Protein AF-R5BYM3-F1 (afdb_monomer)

Secondary structure (DSSP, 8-state):
-------TTSPPSS---HHHHHHHHHHHHHHHHHHHHHHHTTPPPS-SS---HHHHHHHHHHHHHHH-SSHHHHHHHHHHHH-PEEEEETTEEEEE-TT-SSPEEGGGT-GGGSHHHHHHHHHHH-HHHHHHHH--S--HHHHHHHHHHHTSHHHHHHHHHHHHHHT----

pLDDT: mean 84.74, std 15.84, range [39.16, 98.06]

Sequence (171 aa):
MGLHQIDLLQPAEVKITQAEYMAKQSGQDQLEKINQKIMEDGLTPTSTVFQTQKQYLRNAIDACAALSDSFEEFQSKLLEQYQISVTEHRGRYSYLHPDRQKRISECSLGTRYGKQHLEQAFLQKNPMAVLYVRSHLRLVLDLQSNIKAMQSSAYARRVKITNIRSGTWQT

Radius of gyration: 27.78 Å; Cα contacts (8 Å, |Δi|>4): 147; chains: 1; bounding box: 69×40×82 Å

Solvent-accessible surface area (backbone atoms only — not comparable to full-atom values): 9962 Å² total; per-residue (Å²): 137,82,85,79,82,77,68,83,87,55,80,49,52,69,43,82,48,73,70,56,54,49,52,38,52,57,43,32,58,51,49,50,57,51,37,52,50,36,44,74,74,73,42,82,62,93,71,94,74,63,73,46,73,68,56,50,50,52,54,52,47,54,57,32,54,74,74,26,69,45,69,67,53,29,40,51,47,30,34,71,77,65,49,25,49,66,45,80,57,95,88,35,34,33,37,27,49,72,97,42,95,63,65,48,50,18,84,67,51,5,49,58,63,21,44,70,44,46,53,51,54,19,37,65,78,36,60,68,56,46,53,51,68,76,36,90,58,86,51,72,69,47,48,58,52,45,52,54,46,58,71,31,71,67,46,48,51,50,53,51,55,49,45,68,73,66,73,70,84,83,131

Mean predicted aligned error: 12.28 Å

Nearest PDB structures (foldseek):
  1iso-assembly1_A-2  TM=2.764E-01  e=7.703E-01  Escherichia coli
  8ka1-assembly4_G  TM=5.960E-01  e=8.407E+00  Vibrio vulnificus
  2q5d-assembly2_B  TM=2.394E-01  e=8.407E+00  Homo sapiens

Foldseek 3Di:
DDDDDDDPVDWFQFDDDPVNVVCQVVQLVVLVVVQVVCVVVVHHRPDNGDDDLLRLVVVLQVVLLVVDLDPVSSQVSCCVPQVKHWDDDPQWIWIDHPPDPDTDTPSNGTPCSIPVNSNVSSCVVVVVVVVCVVPPPPDPVVVVVVVVVCPDPVVVVVVVVVCVVVPDDDD

Structure (mmCIF, N/CA/C/O backbone):
data_AF-R5BYM3-F1
#
_entry.id   AF-R5BYM3-F1
#
loop_
_atom_site.group_PDB
_atom_site.id
_atom_site.type_symbol
_atom_site.label_atom_id
_atom_site.label_alt_id
_atom_site.label_comp_id
_atom_site.label_asym_id
_atom_site.label_entity_id
_atom_site.label_seq_id
_atom_site.pdbx_PDB_ins_code
_atom_site.Cartn_x
_atom_site.Cartn_y
_atom_site.Cartn_z
_atom_site.occupancy
_atom_site.B_iso_or_equiv
_atom_site.auth_seq_id
_atom_site.auth_comp_id
_atom_site.auth_asym_id
_atom_site.auth_atom_id
_atom_site.pdbx_PDB_model_num
ATOM 1 N N . MET A 1 1 ? -27.636 1.287 -20.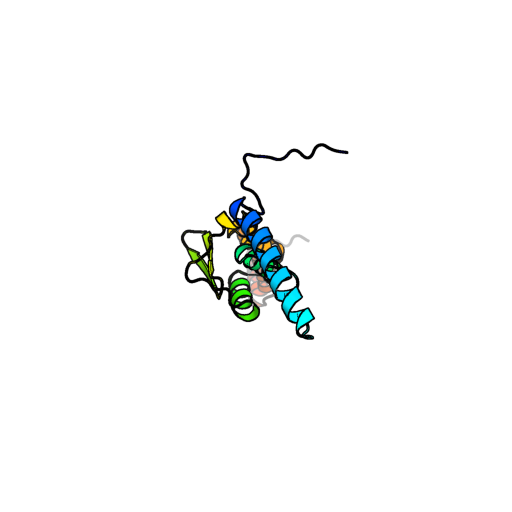065 1.00 65.00 1 MET A N 1
ATOM 2 C CA . MET A 1 1 ? -26.316 1.814 -19.658 1.00 65.00 1 MET A CA 1
ATOM 3 C C . MET A 1 1 ? -26.573 2.943 -18.667 1.00 65.00 1 MET A C 1
ATOM 5 O O . MET A 1 1 ? -27.122 3.956 -19.077 1.00 65.00 1 MET A O 1
ATOM 9 N N . GLY A 1 2 ? -26.337 2.732 -17.370 1.00 67.25 2 GLY A N 1
ATOM 10 C CA . GLY A 1 2 ? -26.606 3.740 -16.335 1.00 67.25 2 GLY A CA 1
ATOM 11 C C . GLY A 1 2 ? -25.446 4.728 -16.211 1.00 67.25 2 GLY A C 1
ATOM 12 O O . GLY A 1 2 ? -24.290 4.317 -16.257 1.00 67.25 2 GLY A O 1
ATOM 13 N N . LEU A 1 3 ? -25.744 6.020 -16.073 1.00 65.88 3 LEU A N 1
ATOM 14 C CA . LEU A 1 3 ? -24.740 7.034 -15.756 1.00 65.88 3 LEU A CA 1
ATOM 15 C C . LEU A 1 3 ? -24.233 6.787 -14.330 1.00 65.88 3 LEU A C 1
ATOM 17 O O . LEU A 1 3 ? -24.985 6.923 -13.368 1.00 65.88 3 LEU A O 1
ATOM 21 N N . HIS A 1 4 ? -22.964 6.411 -14.195 1.00 70.12 4 HIS A N 1
ATOM 22 C CA . HIS A 1 4 ? -22.309 6.348 -12.895 1.00 70.12 4 HIS A CA 1
ATOM 23 C C . HIS A 1 4 ? -22.021 7.778 -12.432 1.00 70.12 4 HIS A C 1
ATOM 25 O O . HIS A 1 4 ? -21.184 8.470 -13.011 1.00 70.12 4 HIS A O 1
ATOM 31 N N . GLN A 1 5 ? -22.741 8.237 -11.409 1.00 75.31 5 GLN A N 1
ATOM 32 C CA . GLN A 1 5 ? -22.453 9.506 -10.755 1.00 75.31 5 GLN A CA 1
ATOM 33 C C . GLN A 1 5 ? -21.131 9.370 -9.993 1.00 75.31 5 GLN A C 1
ATOM 35 O O . GLN A 1 5 ? -21.032 8.605 -9.036 1.00 75.31 5 GLN A O 1
ATOM 40 N N . ILE A 1 6 ? -20.108 10.091 -10.446 1.00 73.88 6 ILE A N 1
ATOM 41 C CA . ILE A 1 6 ? -18.811 10.173 -9.775 1.00 73.88 6 ILE A CA 1
ATOM 42 C C . ILE A 1 6 ? -18.877 11.367 -8.824 1.00 73.88 6 ILE A C 1
ATOM 44 O O . ILE A 1 6 ? -19.008 12.507 -9.268 1.00 73.88 6 ILE A O 1
ATOM 48 N N . ASP A 1 7 ? -18.810 11.109 -7.520 1.00 79.00 7 ASP A N 1
ATOM 49 C CA . ASP A 1 7 ? -18.706 12.167 -6.517 1.00 79.00 7 ASP A CA 1
ATOM 50 C C . ASP A 1 7 ? -17.273 12.717 -6.494 1.00 79.00 7 ASP A C 1
ATOM 52 O O . ASP A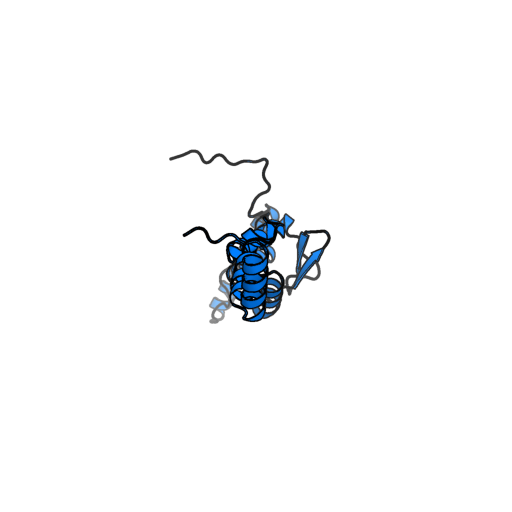 1 7 ? -16.352 12.102 -5.959 1.00 79.00 7 ASP A O 1
ATOM 56 N N . LEU A 1 8 ? -17.080 13.885 -7.108 1.00 81.44 8 LEU A N 1
ATOM 57 C CA . LEU A 1 8 ? -15.780 14.554 -7.202 1.00 81.44 8 LEU A CA 1
ATOM 58 C C . LEU A 1 8 ? -15.329 15.193 -5.879 1.00 81.44 8 LEU A C 1
ATOM 60 O O . LEU A 1 8 ? -14.185 15.639 -5.784 1.00 81.44 8 LEU A O 1
ATOM 64 N N . LEU A 1 9 ? -16.208 15.274 -4.874 1.00 85.44 9 LEU A N 1
ATOM 65 C CA . LEU A 1 9 ? -15.880 15.849 -3.569 1.00 85.44 9 LEU A CA 1
ATOM 66 C C . LEU A 1 9 ? -15.212 14.827 -2.647 1.00 85.44 9 LEU A C 1
ATOM 68 O O . LEU A 1 9 ? -14.523 15.216 -1.700 1.00 85.44 9 LEU A O 1
ATOM 72 N N . GLN A 1 10 ? -15.373 13.531 -2.927 1.00 83.75 10 GLN A N 1
ATOM 73 C CA . GLN A 1 10 ? -14.717 12.485 -2.159 1.00 83.75 10 GLN A CA 1
ATOM 74 C C . GLN A 1 10 ? -13.298 12.212 -2.672 1.00 83.75 10 GLN A C 1
ATOM 76 O O . GLN A 1 10 ? -13.056 12.128 -3.879 1.00 83.75 10 GLN A O 1
ATOM 81 N N . PRO A 1 11 ? -12.321 12.055 -1.765 1.00 87.56 11 PRO A N 1
ATOM 82 C CA . PRO A 1 11 ? -10.977 11.657 -2.151 1.00 87.56 11 PRO A CA 1
ATOM 83 C C . PRO A 1 11 ? -10.985 10.261 -2.791 1.00 87.56 11 PRO A C 1
ATOM 85 O O . PRO A 1 11 ? -11.627 9.339 -2.294 1.00 87.56 11 PRO A O 1
ATOM 88 N N . ALA A 1 12 ? -10.219 10.103 -3.872 1.00 90.19 12 ALA A N 1
ATOM 89 C CA . ALA A 1 12 ? -10.160 8.856 -4.629 1.00 90.19 12 ALA A CA 1
ATOM 90 C C . ALA A 1 12 ? -9.690 7.658 -3.779 1.00 90.19 12 ALA A C 1
ATOM 92 O O . ALA A 1 12 ? -8.663 7.732 -3.091 1.00 90.19 12 ALA A O 1
ATOM 93 N N . GLU A 1 13 ? -10.396 6.531 -3.910 1.00 92.12 13 GLU A N 1
ATOM 94 C CA . GLU A 1 13 ? -10.044 5.257 -3.267 1.00 92.12 13 GLU A CA 1
ATOM 95 C C . GLU A 1 13 ? -8.656 4.770 -3.665 1.00 92.12 13 GLU A C 1
ATOM 97 O O . GLU A 1 13 ? -7.851 4.396 -2.812 1.00 92.12 13 GLU A O 1
ATOM 102 N N . VAL A 1 14 ? -8.362 4.839 -4.962 1.00 94.12 14 VAL A N 1
ATOM 103 C CA . VAL A 1 14 ? -7.048 4.571 -5.536 1.00 94.12 14 VAL A CA 1
ATOM 104 C C . VAL A 1 14 ? -6.593 5.828 -6.258 1.00 94.12 14 VAL A C 1
ATOM 106 O O . VAL A 1 14 ? -7.205 6.269 -7.229 1.00 94.12 14 VAL A O 1
ATOM 109 N N . LYS A 1 15 ? -5.503 6.426 -5.782 1.00 93.75 15 LYS A N 1
ATOM 110 C CA . LYS A 1 15 ? -4.971 7.672 -6.327 1.00 93.75 15 LYS A CA 1
ATOM 111 C C . LYS A 1 15 ? -3.790 7.379 -7.237 1.00 93.75 15 LYS A C 1
ATOM 113 O O . LYS A 1 15 ? -2.717 7.040 -6.746 1.00 93.75 15 LYS A O 1
ATOM 118 N N . ILE A 1 16 ? -3.972 7.568 -8.540 1.00 93.31 16 ILE A N 1
ATOM 119 C CA . ILE A 1 16 ? -2.902 7.509 -9.544 1.00 93.31 16 ILE A CA 1
ATOM 120 C C . ILE A 1 16 ? -2.684 8.926 -10.071 1.00 93.31 16 ILE A C 1
ATOM 122 O O . ILE A 1 16 ? -3.614 9.563 -10.557 1.00 93.31 16 ILE A O 1
ATOM 126 N N . THR A 1 17 ? -1.466 9.450 -9.934 1.00 93.19 17 THR A N 1
ATOM 127 C CA . THR A 1 17 ? -1.125 10.785 -10.448 1.00 93.19 17 THR A CA 1
ATOM 128 C C . THR A 1 17 ? -0.577 10.698 -11.869 1.00 93.19 17 THR A C 1
ATOM 130 O O . THR A 1 17 ? -0.009 9.680 -12.258 1.00 93.19 17 THR A O 1
ATOM 133 N N . GLN A 1 18 ? -0.655 11.796 -12.626 1.00 94.38 18 GLN A N 1
ATOM 134 C CA . GLN A 1 18 ? -0.101 11.854 -13.983 1.00 94.38 18 GLN A CA 1
ATOM 135 C C . GLN A 1 18 ? 1.387 11.472 -14.030 1.00 94.38 18 GLN A C 1
ATOM 137 O O . GLN A 1 18 ? 1.810 10.715 -14.897 1.00 94.38 18 GLN A O 1
ATOM 142 N N . ALA A 1 19 ? 2.178 11.945 -13.062 1.00 94.00 19 ALA A N 1
ATOM 143 C CA . ALA A 1 19 ? 3.595 11.601 -12.958 1.00 94.00 19 ALA A CA 1
ATOM 144 C C . ALA A 1 19 ? 3.825 10.097 -12.733 1.00 94.00 19 ALA A C 1
ATOM 146 O O . ALA A 1 19 ? 4.759 9.527 -13.284 1.00 94.00 19 ALA A O 1
ATOM 147 N N . GLU A 1 20 ? 2.967 9.446 -11.944 1.00 93.88 20 GLU A N 1
ATOM 148 C CA . GLU A 1 20 ? 3.046 8.003 -11.712 1.00 93.88 20 GLU A CA 1
ATOM 149 C C . GLU A 1 20 ? 2.666 7.211 -12.964 1.00 93.88 20 GLU A C 1
ATOM 151 O O . GLU A 1 20 ? 3.343 6.244 -13.304 1.00 93.88 20 GLU A O 1
ATOM 156 N N . TYR A 1 21 ? 1.621 7.646 -13.673 1.00 95.69 21 TYR A N 1
ATOM 157 C CA . TYR A 1 21 ? 1.230 7.055 -14.948 1.00 95.69 21 TYR A CA 1
ATOM 158 C C . TYR A 1 21 ? 2.368 7.144 -15.973 1.00 95.69 21 TYR A C 1
ATOM 160 O O . TYR A 1 21 ? 2.729 6.142 -16.582 1.00 95.69 21 TYR A O 1
ATOM 168 N N . MET A 1 22 ? 2.986 8.319 -16.110 1.00 96.31 22 MET A N 1
ATOM 169 C CA . MET A 1 22 ? 4.097 8.518 -17.041 1.00 96.31 22 MET A CA 1
ATOM 170 C C . MET A 1 22 ? 5.333 7.709 -16.650 1.00 96.31 22 MET A C 1
ATOM 172 O O . MET A 1 22 ? 5.946 7.099 -17.517 1.00 96.31 22 MET A O 1
ATOM 176 N N . ALA A 1 23 ? 5.656 7.628 -15.355 1.00 95.56 23 ALA A N 1
ATOM 177 C CA . ALA A 1 23 ? 6.743 6.779 -14.866 1.00 95.56 23 ALA A CA 1
ATOM 178 C C . ALA A 1 23 ? 6.495 5.288 -15.138 1.00 95.56 23 ALA A C 1
ATOM 180 O O . ALA A 1 23 ? 7.438 4.545 -15.394 1.00 95.56 23 ALA A O 1
ATOM 181 N N . LYS A 1 24 ? 5.233 4.839 -15.095 1.00 95.75 24 LYS A N 1
ATOM 182 C CA . LYS A 1 24 ? 4.873 3.468 -15.469 1.00 95.75 24 LYS A CA 1
ATOM 183 C C . LYS A 1 24 ? 5.138 3.214 -16.954 1.00 95.75 24 LYS A C 1
ATOM 185 O O . LYS A 1 24 ? 5.735 2.196 -17.275 1.00 95.75 24 LYS A O 1
ATOM 190 N N . GLN A 1 25 ? 4.706 4.125 -17.827 1.00 96.00 25 GLN A N 1
ATOM 191 C CA . GLN A 1 25 ? 4.898 3.997 -19.276 1.00 96.00 25 GLN A CA 1
ATOM 192 C C . GLN A 1 25 ? 6.385 4.008 -19.643 1.00 96.00 25 GLN A C 1
ATOM 194 O O . GLN A 1 25 ? 6.877 3.060 -20.239 1.00 96.00 25 GLN A O 1
ATOM 199 N N . SER A 1 26 ? 7.135 5.017 -19.191 1.00 96.19 26 SER A N 1
ATOM 200 C CA . SER A 1 26 ? 8.564 5.109 -19.505 1.00 96.19 26 SER A CA 1
ATOM 201 C C . SER A 1 26 ? 9.379 3.954 -18.921 1.00 96.19 26 SER A C 1
ATOM 203 O O . SER A 1 26 ? 10.322 3.487 -19.558 1.00 96.19 26 SER A O 1
ATOM 205 N N . GLY A 1 27 ? 9.021 3.473 -17.727 1.00 96.19 27 GLY A N 1
ATOM 206 C CA . GLY A 1 27 ? 9.648 2.298 -17.127 1.00 96.19 27 GLY A CA 1
ATOM 207 C C . GLY A 1 27 ? 9.351 1.011 -17.898 1.00 96.19 27 GLY A C 1
ATOM 208 O O . GLY A 1 27 ? 10.248 0.186 -18.057 1.00 96.19 27 GLY A O 1
ATOM 209 N N . GLN A 1 28 ? 8.133 0.861 -18.428 1.00 96.75 28 GLN A N 1
ATOM 210 C CA . GLN A 1 28 ? 7.768 -0.267 -19.286 1.00 96.75 28 GLN A CA 1
ATOM 211 C C . GLN A 1 28 ? 8.575 -0.252 -20.590 1.00 96.75 28 GLN A C 1
ATOM 213 O O . GLN A 1 28 ? 9.208 -1.253 -20.913 1.00 96.75 28 GLN A O 1
ATOM 218 N N . ASP A 1 29 ? 8.659 0.895 -21.269 1.00 97.00 29 ASP A N 1
ATOM 219 C CA . ASP A 1 29 ? 9.449 1.038 -22.500 1.00 97.00 29 ASP A CA 1
ATOM 220 C C . ASP A 1 29 ? 10.932 0.694 -22.279 1.00 97.00 29 ASP A C 1
ATOM 222 O O . ASP A 1 29 ? 11.596 0.110 -23.138 1.00 97.00 29 ASP A O 1
ATOM 226 N N . GLN A 1 30 ? 11.490 1.084 -21.128 1.00 96.56 30 GLN A N 1
ATOM 227 C CA . GLN A 1 30 ? 12.869 0.753 -20.761 1.00 96.56 30 GLN A CA 1
ATOM 228 C C . GLN A 1 30 ? 13.040 -0.742 -20.487 1.00 96.56 30 GLN A C 1
ATOM 230 O O . GLN A 1 30 ? 14.014 -1.333 -20.956 1.00 96.56 30 GLN A O 1
ATOM 235 N N . LEU A 1 31 ? 12.100 -1.352 -19.763 1.00 96.19 31 LEU A N 1
ATOM 236 C CA . LEU A 1 31 ? 12.118 -2.781 -19.464 1.00 96.19 31 LEU A CA 1
ATOM 237 C C . LEU A 1 31 ? 12.028 -3.617 -20.744 1.00 96.19 31 LEU A C 1
ATOM 239 O O . LEU A 1 31 ? 12.790 -4.563 -20.906 1.00 96.19 31 LEU A O 1
ATOM 243 N N . GLU A 1 32 ? 11.160 -3.241 -21.680 1.00 96.81 32 GLU A N 1
ATOM 244 C CA . GLU A 1 32 ? 11.007 -3.931 -22.963 1.00 96.81 32 GLU A CA 1
ATOM 245 C C . GLU A 1 32 ? 12.276 -3.854 -23.812 1.00 96.81 32 GLU A C 1
ATOM 247 O O . GLU A 1 32 ? 12.720 -4.873 -24.337 1.00 96.81 32 GLU A O 1
ATOM 252 N N . LYS A 1 33 ? 12.933 -2.689 -23.868 1.00 97.06 33 LYS A N 1
ATOM 253 C CA . LYS A 1 33 ? 14.231 -2.541 -24.550 1.00 97.06 33 LYS A CA 1
ATOM 254 C C . LYS A 1 33 ? 15.319 -3.415 -23.934 1.00 97.06 33 LYS A C 1
ATOM 256 O O . LYS A 1 33 ? 16.158 -3.943 -24.657 1.00 97.06 33 LYS A O 1
ATOM 261 N N . ILE A 1 34 ? 15.341 -3.538 -22.607 1.00 96.00 34 ILE A N 1
ATOM 262 C CA . ILE A 1 34 ? 16.294 -4.407 -21.907 1.00 96.00 34 ILE A CA 1
ATOM 263 C C . ILE A 1 34 ? 15.967 -5.873 -22.199 1.00 96.00 34 ILE A C 1
ATOM 265 O O . ILE A 1 34 ? 16.855 -6.628 -22.580 1.00 96.00 34 ILE A O 1
ATOM 269 N N . ASN A 1 35 ? 14.697 -6.262 -22.097 1.00 96.06 35 ASN A N 1
ATOM 270 C CA . ASN A 1 35 ? 14.247 -7.625 -22.360 1.00 96.06 35 ASN A CA 1
ATOM 271 C C . ASN A 1 35 ? 14.515 -8.059 -23.799 1.00 96.06 35 ASN A C 1
ATOM 273 O O . ASN A 1 35 ? 14.901 -9.202 -24.019 1.00 96.06 35 ASN A O 1
ATOM 277 N N . GLN A 1 36 ? 14.355 -7.158 -24.770 1.00 95.75 36 GLN A N 1
ATOM 278 C CA . GLN A 1 36 ? 14.698 -7.435 -26.158 1.00 95.75 36 GLN A CA 1
ATOM 279 C C . GLN A 1 36 ? 16.181 -7.801 -26.299 1.00 95.75 36 GLN A C 1
ATOM 281 O O . GLN A 1 36 ? 16.489 -8.821 -26.905 1.00 95.75 36 GLN A O 1
ATOM 286 N N . LYS A 1 37 ? 17.084 -7.039 -25.671 1.00 96.00 37 LYS A N 1
ATOM 287 C CA . LYS A 1 37 ? 18.523 -7.350 -25.676 1.00 96.00 37 LYS A CA 1
ATOM 288 C C . LYS A 1 37 ? 18.834 -8.673 -24.976 1.00 96.00 37 LYS A C 1
ATOM 290 O O . LYS A 1 37 ? 19.594 -9.470 -25.501 1.00 96.00 37 LYS A O 1
ATOM 295 N N . ILE A 1 38 ? 18.195 -8.941 -23.834 1.00 94.88 38 ILE A N 1
ATOM 296 C CA . 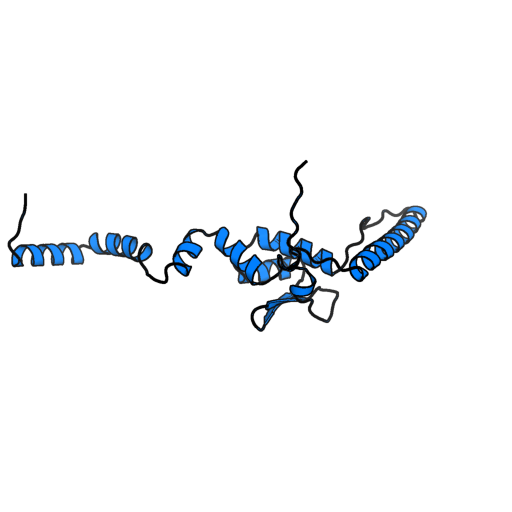ILE A 1 38 ? 18.344 -10.216 -23.112 1.00 94.88 38 ILE A CA 1
ATOM 297 C C . ILE A 1 38 ? 17.936 -11.397 -24.010 1.00 94.88 38 ILE A C 1
ATOM 299 O O . ILE A 1 38 ? 18.619 -12.417 -24.025 1.00 94.88 38 ILE A O 1
ATOM 303 N N . MET A 1 39 ? 16.857 -11.253 -24.786 1.00 95.06 39 MET A N 1
ATOM 304 C CA . MET A 1 39 ? 16.425 -12.273 -25.746 1.00 95.06 39 MET A CA 1
ATOM 305 C C . MET A 1 39 ? 17.382 -12.409 -26.938 1.00 95.06 39 MET A C 1
ATOM 307 O O . MET A 1 39 ? 17.629 -13.530 -27.377 1.00 95.06 39 MET A O 1
ATOM 311 N N . GLU A 1 40 ? 17.931 -11.302 -27.452 1.00 95.38 40 GLU A N 1
ATOM 312 C CA . GLU A 1 40 ? 18.972 -11.310 -28.496 1.00 95.38 40 GLU A CA 1
ATOM 313 C C . GLU A 1 40 ? 20.240 -12.043 -28.020 1.00 95.38 40 GLU A C 1
ATOM 315 O O . GLU A 1 40 ? 20.829 -12.806 -28.786 1.00 95.38 40 GLU A O 1
ATOM 320 N N . ASP A 1 41 ? 20.587 -11.914 -26.737 1.00 95.19 41 ASP A N 1
ATOM 321 C CA . ASP A 1 41 ? 21.677 -12.645 -26.075 1.00 95.19 41 ASP A CA 1
ATOM 322 C C . ASP A 1 41 ? 21.325 -14.123 -25.766 1.00 95.19 41 ASP A C 1
ATOM 324 O O . ASP A 1 41 ? 22.125 -14.853 -25.175 1.00 95.19 41 ASP A O 1
ATOM 328 N N . GLY A 1 42 ? 20.132 -14.592 -26.155 1.00 94.12 42 GLY A N 1
ATOM 329 C CA . GLY A 1 42 ? 19.668 -15.970 -25.959 1.00 94.12 42 GLY A CA 1
ATOM 330 C C . GLY A 1 42 ? 19.235 -16.304 -24.527 1.00 94.12 42 GLY A C 1
ATOM 331 O O . GLY A 1 42 ? 19.080 -17.479 -24.190 1.00 94.12 42 GLY A O 1
ATOM 332 N N . LEU A 1 43 ? 19.040 -15.294 -23.675 1.00 94.25 43 LEU A N 1
ATOM 333 C CA . LEU A 1 43 ? 18.597 -15.441 -22.289 1.00 94.25 43 LEU A CA 1
ATOM 334 C C . LEU A 1 43 ? 17.091 -15.168 -22.154 1.00 94.25 43 LEU A C 1
ATOM 336 O O . LEU A 1 43 ? 16.475 -14.457 -22.948 1.00 94.25 43 LEU A O 1
ATOM 340 N N . THR A 1 44 ? 16.472 -15.718 -21.108 1.00 91.81 44 THR A N 1
ATOM 341 C CA . THR A 1 44 ? 15.054 -15.475 -20.808 1.00 91.81 44 THR A CA 1
ATOM 342 C C . THR A 1 44 ? 14.891 -14.267 -19.880 1.00 91.81 44 THR A C 1
ATOM 344 O O . THR A 1 44 ? 15.514 -14.251 -18.815 1.00 91.81 44 THR A O 1
ATOM 347 N N . PRO A 1 45 ? 14.041 -13.279 -20.216 1.00 93.81 45 PRO A N 1
ATOM 348 C CA . PRO A 1 45 ? 13.828 -12.108 -19.373 1.00 93.81 45 PRO A CA 1
ATOM 349 C C . PRO A 1 45 ? 13.140 -12.470 -18.052 1.00 93.81 45 PRO A C 1
ATOM 351 O O . PRO A 1 45 ? 12.149 -13.197 -18.025 1.00 93.81 45 PRO A O 1
ATOM 354 N N . THR A 1 46 ? 13.650 -11.918 -16.949 1.00 90.69 46 THR A N 1
ATOM 355 C CA . THR A 1 46 ? 13.165 -12.207 -15.588 1.00 90.69 46 THR A CA 1
ATOM 356 C C . THR A 1 46 ? 11.786 -11.609 -15.298 1.00 90.69 46 THR A C 1
ATOM 358 O O . THR A 1 46 ? 11.009 -12.187 -14.544 1.00 90.69 46 THR A O 1
ATOM 361 N N . SER A 1 47 ? 11.468 -10.442 -15.869 1.00 89.94 47 SER A N 1
ATOM 362 C CA . SER A 1 47 ? 10.176 -9.771 -15.680 1.00 89.94 47 SER A CA 1
ATOM 363 C C . SER A 1 47 ? 9.728 -9.077 -16.958 1.00 89.94 47 SER A C 1
ATOM 365 O O . SER A 1 47 ? 10.528 -8.444 -17.641 1.00 89.94 47 SER A O 1
ATOM 367 N N . THR A 1 48 ? 8.435 -9.159 -17.259 1.00 92.94 48 THR A N 1
ATOM 368 C CA . THR A 1 48 ? 7.811 -8.560 -18.449 1.00 92.94 48 THR A CA 1
ATOM 369 C C . THR A 1 48 ? 7.011 -7.297 -18.140 1.00 92.94 48 THR A C 1
ATOM 371 O O . THR A 1 48 ? 6.721 -6.518 -19.045 1.00 92.94 48 THR A O 1
ATOM 374 N N . VAL A 1 49 ? 6.663 -7.071 -16.870 1.00 95.12 49 VAL A N 1
ATOM 375 C CA . VAL A 1 49 ? 5.811 -5.956 -16.449 1.00 95.12 49 VAL A CA 1
ATOM 376 C C . VAL A 1 49 ? 6.557 -5.080 -15.458 1.00 95.12 49 VAL A C 1
ATOM 378 O O . VAL A 1 49 ? 6.967 -5.526 -14.385 1.00 95.12 49 VAL A O 1
ATOM 381 N N . PHE A 1 50 ? 6.675 -3.802 -15.795 1.00 95.12 50 PHE A N 1
ATOM 382 C CA . PHE A 1 50 ? 7.216 -2.792 -14.910 1.00 95.12 50 PHE A CA 1
ATOM 383 C C . PHE A 1 50 ? 6.189 -2.406 -13.841 1.00 95.12 50 PHE A C 1
ATOM 385 O O . PHE A 1 50 ? 5.029 -2.087 -14.127 1.00 95.12 50 PHE A O 1
ATOM 392 N N . GLN A 1 51 ? 6.627 -2.399 -12.583 1.00 93.38 51 GLN A N 1
ATOM 393 C CA . GLN A 1 51 ? 5.810 -1.980 -11.451 1.00 93.38 51 GLN A CA 1
ATOM 394 C C . GLN A 1 51 ? 6.417 -0.746 -10.793 1.00 93.38 51 GLN A C 1
ATOM 396 O O . GLN A 1 51 ? 7.596 -0.713 -10.450 1.00 93.38 51 GLN A O 1
ATOM 401 N N . THR A 1 52 ? 5.592 0.280 -10.582 1.00 95.38 52 THR A N 1
ATOM 402 C CA . THR A 1 52 ? 6.011 1.446 -9.802 1.00 95.38 52 THR A CA 1
ATOM 403 C C . THR A 1 52 ? 6.030 1.090 -8.317 1.00 95.38 52 THR A C 1
ATOM 405 O O . THR A 1 52 ? 5.220 0.289 -7.855 1.00 95.38 52 THR A O 1
ATOM 408 N N . GLN A 1 53 ? 6.883 1.753 -7.534 1.00 95.25 53 GLN A N 1
ATOM 409 C CA . GLN A 1 53 ? 6.954 1.545 -6.078 1.00 95.25 53 GLN A CA 1
ATOM 410 C C . GLN A 1 53 ? 5.593 1.729 -5.390 1.00 95.25 53 GLN A C 1
ATOM 412 O O . GLN A 1 53 ? 5.235 0.992 -4.477 1.00 95.25 53 GLN A O 1
ATOM 417 N N . LYS A 1 54 ? 4.803 2.712 -5.836 1.00 96.50 54 LYS A N 1
ATOM 418 C CA . LYS A 1 54 ? 3.451 2.926 -5.310 1.00 96.50 54 LYS A CA 1
ATOM 419 C C . LYS A 1 54 ? 2.512 1.785 -5.681 1.00 96.50 54 LYS A C 1
ATOM 421 O O . LYS A 1 54 ? 1.752 1.355 -4.822 1.00 96.50 54 LYS A O 1
ATOM 426 N N . GLN A 1 55 ? 2.567 1.287 -6.917 1.00 96.38 55 GLN A N 1
ATOM 427 C CA . GLN A 1 55 ? 1.741 0.152 -7.320 1.00 96.38 55 GLN A CA 1
ATOM 428 C C . GLN A 1 55 ? 2.131 -1.126 -6.573 1.00 96.38 55 GLN A C 1
ATOM 430 O O . GLN A 1 55 ? 1.246 -1.858 -6.145 1.00 96.38 55 GLN A O 1
ATOM 435 N N . TYR A 1 56 ? 3.428 -1.346 -6.354 1.00 96.94 56 TYR A N 1
ATOM 436 C CA . TYR A 1 56 ? 3.928 -2.437 -5.521 1.00 96.94 56 TYR A CA 1
ATOM 437 C C . TYR A 1 56 ? 3.327 -2.379 -4.111 1.00 96.94 56 TYR A C 1
ATOM 439 O O . TYR A 1 56 ? 2.754 -3.362 -3.648 1.00 96.94 56 TYR A O 1
ATOM 447 N N . LEU A 1 57 ? 3.350 -1.200 -3.468 1.00 97.38 57 LEU A N 1
ATOM 448 C CA . LEU A 1 57 ? 2.710 -1.010 -2.164 1.00 97.38 57 LEU A CA 1
ATOM 449 C C . LEU A 1 57 ? 1.209 -1.315 -2.204 1.00 97.38 57 LEU A C 1
ATOM 451 O O . LEU A 1 57 ? 0.724 -2.008 -1.319 1.00 97.38 57 LEU A O 1
ATOM 455 N N . ARG A 1 58 ? 0.471 -0.828 -3.211 1.00 97.69 58 ARG A N 1
ATOM 456 C CA . ARG A 1 58 ? -0.975 -1.094 -3.330 1.00 97.69 58 ARG A CA 1
ATOM 457 C C . ARG A 1 58 ? -1.268 -2.593 -3.391 1.00 97.69 58 ARG A C 1
ATOM 459 O O . ARG A 1 58 ? -2.086 -3.079 -2.620 1.00 97.69 58 ARG A O 1
ATOM 466 N N . ASN A 1 59 ? -0.539 -3.318 -4.241 1.00 97.12 59 ASN A N 1
ATOM 467 C CA . ASN A 1 59 ? -0.696 -4.762 -4.406 1.00 97.12 59 ASN A CA 1
ATOM 468 C C . ASN A 1 59 ? -0.383 -5.523 -3.107 1.00 97.12 59 ASN A C 1
ATOM 470 O O . ASN A 1 59 ? -1.152 -6.392 -2.702 1.00 97.12 59 ASN A O 1
ATOM 474 N N . ALA A 1 60 ? 0.727 -5.183 -2.445 1.00 97.88 60 ALA A N 1
ATOM 475 C CA . ALA A 1 60 ? 1.131 -5.813 -1.190 1.00 97.88 60 ALA A CA 1
ATOM 476 C C . ALA A 1 60 ? 0.129 -5.533 -0.062 1.00 97.88 60 ALA A C 1
ATOM 478 O O . ALA A 1 60 ? -0.240 -6.438 0.684 1.00 97.88 60 ALA A O 1
ATOM 479 N N . ILE A 1 61 ? -0.356 -4.291 0.040 1.00 97.88 61 ILE A N 1
ATOM 480 C CA . ILE A 1 61 ? -1.361 -3.913 1.035 1.00 97.88 61 ILE A CA 1
ATOM 481 C C . ILE A 1 61 ? -2.660 -4.673 0.788 1.00 97.88 61 ILE A C 1
ATOM 483 O O . ILE A 1 61 ? -3.192 -5.225 1.740 1.00 97.88 61 ILE A O 1
ATOM 487 N N . ASP A 1 62 ? -3.152 -4.749 -0.450 1.00 97.38 62 ASP A N 1
ATOM 488 C CA . ASP A 1 62 ? -4.373 -5.499 -0.762 1.00 97.38 62 ASP A CA 1
ATOM 489 C C . ASP A 1 62 ? -4.235 -6.988 -0.402 1.00 97.38 62 ASP A C 1
ATOM 491 O O . ASP A 1 62 ? -5.128 -7.557 0.229 1.00 97.38 62 ASP A O 1
ATOM 495 N N . ALA A 1 63 ? -3.098 -7.606 -0.738 1.00 97.31 63 ALA A N 1
ATOM 496 C CA . ALA A 1 63 ? -2.826 -9.005 -0.421 1.00 97.31 63 ALA A CA 1
ATOM 497 C C . ALA A 1 63 ? -2.766 -9.255 1.096 1.00 97.31 63 ALA A C 1
ATOM 499 O O . ALA A 1 63 ? -3.455 -10.138 1.612 1.00 97.31 63 ALA A O 1
ATOM 500 N N . CYS A 1 64 ? -1.994 -8.456 1.838 1.00 97.06 64 CYS A N 1
ATOM 501 C CA . CYS A 1 64 ? -1.874 -8.614 3.288 1.00 97.06 64 CYS A CA 1
ATOM 502 C C . CYS A 1 64 ? -3.164 -8.229 4.021 1.00 97.06 64 CYS A C 1
ATOM 504 O O . CYS A 1 64 ? -3.552 -8.903 4.972 1.00 97.06 64 CYS A O 1
ATOM 506 N N . ALA A 1 65 ? -3.859 -7.176 3.585 1.00 95.75 65 ALA A N 1
ATOM 507 C CA . ALA A 1 65 ? -5.097 -6.733 4.213 1.00 95.75 65 ALA A CA 1
ATOM 508 C C . ALA A 1 65 ? -6.211 -7.770 4.058 1.00 95.75 65 ALA A C 1
ATOM 510 O O . ALA A 1 65 ? -7.004 -7.951 4.979 1.00 95.75 65 ALA A O 1
ATOM 511 N N . ALA A 1 66 ? -6.249 -8.507 2.944 1.00 94.12 66 ALA A N 1
ATOM 512 C CA . ALA A 1 66 ? -7.171 -9.626 2.760 1.00 94.12 66 ALA A CA 1
ATOM 513 C C . ALA A 1 66 ? -6.905 -10.784 3.738 1.00 94.12 66 ALA A C 1
ATOM 515 O O . ALA A 1 66 ? -7.847 -11.452 4.159 1.00 94.12 66 ALA A O 1
ATOM 516 N N . LEU A 1 67 ? -5.656 -10.976 4.164 1.00 93.06 67 LEU A N 1
ATOM 517 C CA . LEU A 1 67 ? -5.247 -12.083 5.031 1.00 93.06 67 LEU A CA 1
ATOM 518 C C . LEU A 1 67 ? -5.203 -11.743 6.523 1.00 93.06 67 LEU A C 1
ATOM 520 O O . LEU A 1 67 ? -5.063 -12.660 7.325 1.00 93.06 67 LEU A O 1
ATOM 524 N N . SER A 1 68 ? -5.245 -10.468 6.903 1.00 94.44 68 SER A N 1
ATOM 525 C CA . SER A 1 68 ? -5.106 -10.039 8.302 1.00 94.44 68 SER A CA 1
ATOM 526 C C . SER A 1 68 ? -6.420 -9.647 8.956 1.00 94.44 68 SER A C 1
ATOM 528 O O . SER A 1 68 ? -7.292 -9.071 8.301 1.00 94.44 68 SER A O 1
ATOM 530 N N . ASP A 1 69 ? -6.498 -9.904 10.261 1.00 91.19 69 ASP A N 1
ATOM 531 C CA . ASP A 1 69 ? -7.643 -9.551 11.109 1.00 91.19 69 ASP A CA 1
ATOM 532 C C . ASP A 1 69 ? -7.323 -8.429 12.113 1.00 91.19 69 ASP A C 1
ATOM 534 O O . ASP A 1 69 ? -8.223 -7.893 12.759 1.00 91.19 69 ASP A O 1
ATOM 538 N N . SER A 1 70 ? -6.049 -8.038 12.235 1.00 93.38 70 SER A N 1
ATOM 539 C CA . SER A 1 70 ? -5.599 -6.899 13.042 1.00 93.38 70 SER A CA 1
ATOM 540 C C . SER A 1 70 ? -4.458 -6.129 12.369 1.00 93.38 70 SER A C 1
ATOM 542 O O . SER A 1 70 ? -3.840 -6.596 11.403 1.00 93.38 70 SER A O 1
ATOM 544 N N . PHE A 1 71 ? -4.159 -4.938 12.896 1.00 94.31 71 PHE 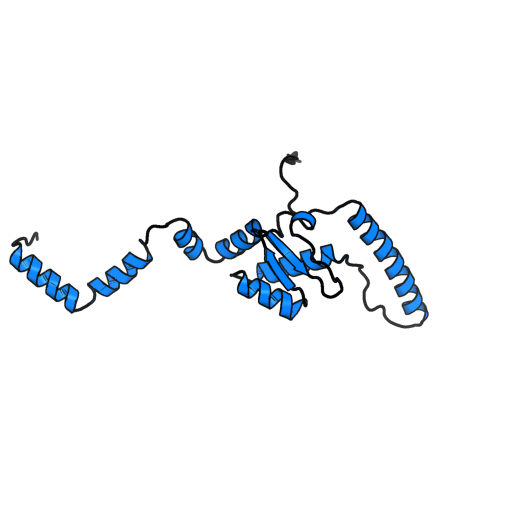A N 1
ATOM 545 C CA . PHE A 1 71 ? -3.046 -4.121 12.417 1.00 94.31 71 PHE A CA 1
ATOM 546 C C . PHE A 1 71 ? -1.687 -4.790 12.660 1.00 94.31 71 PHE A C 1
ATOM 548 O O . PHE A 1 71 ? -0.818 -4.735 11.793 1.00 94.31 71 PHE A O 1
ATOM 555 N N . GLU A 1 72 ? -1.507 -5.458 13.798 1.00 95.31 72 GLU A N 1
ATOM 556 C CA . GLU A 1 72 ? -0.266 -6.148 14.158 1.00 95.31 72 GLU A CA 1
ATOM 557 C C . GLU A 1 72 ? 0.026 -7.297 13.188 1.00 95.31 72 GLU A C 1
ATOM 559 O O . GLU A 1 72 ? 1.136 -7.408 12.669 1.00 95.31 72 GLU A O 1
ATOM 564 N N . GLU A 1 73 ? -0.980 -8.117 12.867 1.00 96.19 73 GLU A N 1
ATOM 565 C CA . GLU A 1 73 ? -0.822 -9.181 11.873 1.00 96.19 73 GLU A CA 1
ATOM 566 C C . GLU A 1 73 ? -0.526 -8.626 10.482 1.00 96.19 73 GLU A C 1
ATOM 568 O O . GLU A 1 73 ? 0.298 -9.164 9.744 1.00 96.19 73 GLU A O 1
ATOM 573 N N . PHE A 1 74 ? -1.220 -7.554 10.100 1.00 97.19 74 PHE A N 1
ATOM 574 C CA . PHE A 1 74 ? -0.985 -6.855 8.843 1.00 97.19 74 PHE A CA 1
ATOM 575 C C . PHE A 1 74 ? 0.446 -6.316 8.750 1.00 97.19 74 PHE A C 1
ATOM 577 O O . PHE A 1 74 ? 1.104 -6.509 7.728 1.00 97.19 74 PHE A O 1
ATOM 584 N N . GLN A 1 75 ? 0.952 -5.704 9.822 1.00 97.75 75 GLN A N 1
ATOM 585 C CA . GLN A 1 75 ? 2.316 -5.195 9.896 1.00 97.75 75 GLN A CA 1
ATOM 586 C C . GLN A 1 75 ? 3.349 -6.321 9.779 1.00 97.75 75 GLN A C 1
ATOM 588 O O . GLN A 1 75 ? 4.287 -6.190 8.991 1.00 97.75 75 GLN A O 1
ATOM 593 N N . SER A 1 76 ? 3.164 -7.426 10.506 1.00 97.50 76 SER A N 1
ATOM 594 C CA . SER A 1 76 ? 4.063 -8.584 10.438 1.00 97.50 76 SER A CA 1
ATOM 595 C C . SER A 1 76 ? 4.086 -9.213 9.047 1.00 97.50 76 SER A C 1
ATOM 597 O O . SER A 1 76 ? 5.166 -9.410 8.496 1.00 97.50 76 SER A O 1
ATOM 599 N N . LYS A 1 77 ? 2.920 -9.450 8.427 1.00 97.56 77 LYS A N 1
ATOM 600 C CA . LYS A 1 77 ? 2.842 -10.045 7.079 1.00 97.56 77 LYS A CA 1
ATOM 601 C C . LYS A 1 77 ? 3.465 -9.143 6.012 1.00 97.56 77 LYS A C 1
ATOM 603 O O . LYS A 1 77 ? 4.193 -9.639 5.156 1.00 97.56 77 LYS A O 1
ATOM 608 N N . LEU A 1 78 ? 3.235 -7.827 6.078 1.00 97.62 78 LEU A N 1
ATOM 609 C CA . LEU A 1 78 ? 3.869 -6.874 5.158 1.00 97.62 78 LEU A CA 1
ATOM 610 C C . LEU A 1 78 ? 5.395 -6.888 5.269 1.00 97.62 78 LEU A C 1
ATOM 612 O O . LEU A 1 78 ? 6.088 -6.820 4.252 1.00 97.62 78 LEU A O 1
ATOM 616 N N . LEU A 1 79 ? 5.915 -6.971 6.494 1.00 97.81 79 LEU A N 1
ATOM 617 C CA . LEU A 1 79 ? 7.350 -6.997 6.730 1.00 97.81 79 LEU A CA 1
ATOM 618 C C . LEU A 1 79 ? 7.969 -8.329 6.290 1.00 97.81 79 LEU A C 1
ATOM 620 O O . LEU A 1 79 ? 9.006 -8.331 5.638 1.00 97.81 79 LEU A O 1
ATOM 624 N N . GLU A 1 80 ? 7.333 -9.451 6.615 1.00 97.19 80 GLU A N 1
ATOM 625 C CA . GLU A 1 80 ? 7.848 -10.785 6.306 1.00 97.19 80 GLU A CA 1
ATOM 626 C C . GLU A 1 80 ? 7.830 -11.068 4.799 1.00 97.19 80 GLU A C 1
ATOM 628 O O . GLU A 1 80 ? 8.857 -11.428 4.225 1.00 97.19 80 GLU A O 1
ATOM 633 N N . GLN A 1 81 ? 6.686 -10.857 4.142 1.00 97.38 81 GLN A N 1
ATOM 634 C CA . GLN A 1 81 ? 6.487 -11.267 2.748 1.00 97.38 81 GLN A CA 1
ATOM 635 C C . GLN A 1 81 ? 7.048 -10.257 1.745 1.00 97.38 81 GLN A C 1
ATOM 637 O O . GLN A 1 81 ? 7.618 -10.651 0.730 1.00 97.38 81 GLN A O 1
ATOM 642 N N . TYR A 1 82 ? 6.900 -8.961 2.030 1.00 97.38 82 TYR A N 1
ATOM 643 C CA . TYR A 1 82 ? 7.210 -7.887 1.080 1.00 97.38 82 TYR A CA 1
ATOM 644 C C . TYR A 1 82 ? 8.331 -6.958 1.556 1.00 97.38 82 TYR A C 1
ATOM 646 O O . TYR A 1 82 ? 8.681 -6.011 0.853 1.00 97.38 82 TYR A O 1
ATOM 654 N N . GLN A 1 83 ? 8.868 -7.175 2.764 1.00 97.44 83 GLN A N 1
ATOM 655 C CA . GLN A 1 83 ? 9.885 -6.311 3.372 1.00 97.44 83 GLN A CA 1
ATOM 656 C C . GLN A 1 83 ? 9.437 -4.839 3.442 1.00 97.44 83 GLN A C 1
ATOM 658 O O . GLN A 1 83 ? 10.245 -3.909 3.397 1.00 97.44 83 GLN A O 1
ATOM 663 N N . ILE A 1 84 ? 8.123 -4.624 3.581 1.00 98.06 84 ILE A N 1
ATOM 664 C CA . ILE A 1 84 ? 7.512 -3.304 3.723 1.00 98.06 84 ILE A CA 1
ATOM 665 C C . ILE A 1 84 ? 7.296 -3.018 5.206 1.00 98.06 84 ILE A C 1
ATOM 667 O O . ILE A 1 84 ? 6.558 -3.719 5.894 1.00 98.06 84 ILE A O 1
ATOM 671 N N . SER A 1 85 ? 7.858 -1.915 5.698 1.00 97.75 85 SER A N 1
ATOM 672 C CA . SER A 1 85 ? 7.547 -1.421 7.045 1.00 97.75 85 SER A CA 1
ATOM 673 C C . SER A 1 85 ? 6.359 -0.463 6.995 1.00 97.75 85 SER A C 1
ATOM 675 O O . SER A 1 85 ? 6.441 0.595 6.369 1.00 97.75 85 SER A O 1
ATOM 677 N N . VAL A 1 86 ? 5.282 -0.770 7.717 1.00 97.69 86 VA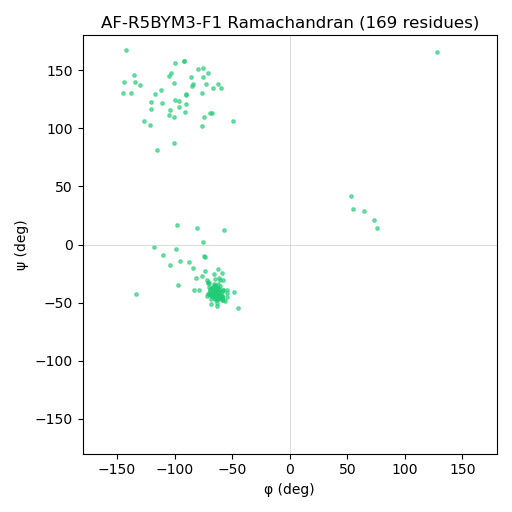L A N 1
ATOM 678 C CA . VAL A 1 86 ? 4.184 0.173 7.982 1.00 97.69 86 VAL A CA 1
ATOM 679 C C . VAL A 1 86 ? 4.317 0.765 9.383 1.00 97.69 86 VAL A C 1
ATOM 681 O O . VAL A 1 86 ? 4.674 0.072 10.333 1.00 97.69 86 VAL A O 1
ATOM 684 N N . THR A 1 87 ? 4.050 2.062 9.510 1.00 96.56 87 THR A N 1
ATOM 685 C CA . THR A 1 87 ? 3.996 2.772 10.795 1.00 96.56 87 THR A CA 1
ATOM 686 C C . THR A 1 87 ? 2.769 3.662 10.845 1.00 96.56 87 THR A C 1
ATOM 688 O O . THR A 1 87 ? 2.485 4.360 9.866 1.00 96.56 87 THR A O 1
ATOM 691 N N . GLU A 1 88 ? 2.105 3.705 11.996 1.00 95.25 88 GLU A N 1
ATOM 692 C CA . GLU A 1 88 ? 1.098 4.717 12.287 1.00 95.25 88 GLU A CA 1
ATOM 693 C C . GLU A 1 88 ? 1.743 5.940 12.947 1.00 95.25 88 GLU A C 1
ATOM 695 O O . GLU A 1 88 ? 2.466 5.822 13.934 1.00 95.25 88 GLU A O 1
ATOM 700 N N . HIS A 1 89 ? 1.456 7.133 12.429 1.00 92.25 89 HIS A N 1
ATOM 701 C CA . HIS A 1 89 ? 1.808 8.379 13.099 1.00 92.25 89 HIS A CA 1
ATOM 702 C C . HIS A 1 89 ? 0.733 9.440 12.853 1.00 92.25 89 HIS A C 1
ATOM 704 O O . HIS A 1 89 ? 0.347 9.689 11.710 1.00 92.25 89 HIS A O 1
ATOM 710 N N . ARG A 1 90 ? 0.264 10.090 13.930 1.00 91.62 90 ARG A N 1
ATOM 711 C CA . ARG A 1 90 ? -0.815 11.102 13.899 1.00 91.62 90 ARG A CA 1
ATOM 712 C C . ARG A 1 90 ? -2.090 10.603 13.197 1.00 91.62 90 ARG A C 1
ATOM 714 O O . ARG A 1 90 ? -2.693 11.338 12.418 1.00 91.62 90 ARG A O 1
ATOM 721 N N . GLY A 1 91 ? -2.475 9.350 13.452 1.00 91.38 91 GLY A N 1
ATOM 722 C CA . GLY A 1 91 ? -3.705 8.756 12.920 1.00 91.38 91 GLY A CA 1
ATOM 723 C C . GLY A 1 91 ? -3.668 8.420 11.429 1.00 91.38 91 GLY A C 1
ATOM 724 O O . GLY A 1 91 ? -4.722 8.328 10.810 1.00 91.38 91 GLY A O 1
ATOM 725 N N . ARG A 1 92 ? -2.477 8.275 10.835 1.00 94.56 92 ARG A N 1
ATOM 726 C CA . ARG A 1 92 ? -2.297 7.925 9.420 1.00 94.56 92 ARG A CA 1
ATOM 727 C C . ARG A 1 92 ? -1.225 6.866 9.258 1.00 94.56 92 ARG A C 1
ATOM 729 O O . ARG A 1 92 ? -0.216 6.891 9.969 1.00 94.56 92 ARG A O 1
ATOM 736 N N . TYR A 1 93 ? -1.402 5.994 8.278 1.00 97.12 93 TYR A N 1
ATOM 737 C CA . TYR A 1 93 ? -0.396 5.014 7.908 1.00 97.12 93 TYR A CA 1
ATOM 738 C C . TYR A 1 93 ? 0.617 5.585 6.918 1.00 97.12 93 TYR A C 1
ATOM 740 O O . TYR A 1 93 ? 0.337 6.426 6.054 1.00 97.12 93 TYR A O 1
ATOM 748 N N . SER A 1 94 ? 1.856 5.143 7.090 1.00 97.50 94 SER A N 1
ATOM 749 C CA . SER A 1 94 ? 2.981 5.465 6.223 1.00 97.50 94 SER A CA 1
ATOM 750 C C . SER A 1 94 ? 3.819 4.217 5.982 1.00 97.50 94 SER A C 1
ATOM 752 O O . SER A 1 94 ? 4.224 3.533 6.922 1.00 97.50 94 SER A O 1
ATOM 754 N N . TYR A 1 95 ? 4.111 3.958 4.714 1.00 97.94 95 TYR A N 1
ATOM 755 C CA . TYR A 1 95 ? 4.710 2.719 4.230 1.00 97.94 95 TYR A CA 1
ATOM 756 C C . TYR A 1 95 ? 6.130 2.967 3.732 1.00 97.94 95 TYR A C 1
ATOM 758 O O . TYR A 1 95 ? 6.370 3.910 2.977 1.00 97.94 95 TYR A O 1
ATOM 766 N N . LEU A 1 96 ? 7.081 2.135 4.137 1.00 98.00 96 LEU A N 1
ATOM 767 C CA . LEU A 1 96 ? 8.451 2.156 3.640 1.00 98.00 96 LEU A CA 1
ATOM 768 C C . LEU A 1 96 ? 8.645 0.991 2.674 1.00 98.00 96 LEU A C 1
ATOM 770 O O . LEU A 1 96 ? 8.546 -0.160 3.082 1.00 98.00 96 LEU A O 1
ATOM 774 N N . HIS A 1 97 ? 8.903 1.310 1.409 1.00 97.50 97 HIS A N 1
ATOM 775 C CA . HIS A 1 97 ? 9.303 0.334 0.397 1.00 97.50 97 HIS A CA 1
ATOM 776 C C . HIS A 1 97 ? 10.773 -0.068 0.624 1.00 97.50 97 HIS A C 1
ATOM 778 O O . HIS A 1 97 ? 11.549 0.830 0.960 1.00 97.50 97 HIS A O 1
ATOM 784 N N . PRO A 1 98 ? 11.182 -1.332 0.395 1.00 96.62 98 PRO A N 1
ATOM 785 C CA . PRO A 1 98 ? 12.566 -1.778 0.608 1.00 96.62 98 PRO A CA 1
ATOM 786 C C . PRO A 1 98 ? 13.595 -0.916 -0.145 1.00 96.62 98 PRO A C 1
ATOM 788 O O . PRO A 1 98 ? 14.550 -0.422 0.444 1.00 96.62 98 PRO A O 1
ATOM 791 N N . ASP A 1 99 ? 13.329 -0.609 -1.416 1.00 94.50 99 ASP A N 1
ATOM 792 C CA . ASP A 1 99 ? 14.217 0.225 -2.247 1.00 94.50 99 ASP A CA 1
ATOM 793 C C . ASP A 1 99 ? 14.081 1.748 -2.032 1.00 94.50 99 ASP A C 1
ATOM 795 O O . ASP A 1 99 ? 14.514 2.548 -2.867 1.00 94.50 99 ASP A O 1
ATOM 799 N N . ARG A 1 100 ? 13.428 2.202 -0.952 1.00 94.06 100 ARG A N 1
ATOM 800 C CA . ARG A 1 100 ? 13.191 3.632 -0.699 1.00 94.06 100 ARG A CA 1
ATOM 801 C C . ARG A 1 100 ? 13.609 4.025 0.711 1.00 94.06 100 ARG A C 1
ATOM 803 O O . ARG A 1 100 ? 13.234 3.395 1.684 1.00 94.06 100 ARG A O 1
ATOM 810 N N . GLN A 1 101 ? 14.274 5.173 0.831 1.00 94.50 101 GLN A N 1
ATOM 811 C CA . GLN A 1 101 ? 14.689 5.713 2.135 1.00 94.50 101 GLN A CA 1
ATOM 812 C C . GLN A 1 101 ? 13.569 6.458 2.877 1.00 94.50 101 GLN A C 1
ATOM 814 O O . GLN A 1 101 ? 13.544 6.527 4.102 1.00 94.50 101 GLN A O 1
ATOM 819 N N . LYS A 1 102 ? 12.628 7.058 2.139 1.00 95.94 102 LYS A N 1
ATOM 820 C CA . LYS A 1 102 ? 11.518 7.836 2.711 1.00 95.94 102 LYS A CA 1
ATOM 821 C C . LYS A 1 102 ? 10.215 7.052 2.651 1.00 95.94 102 LYS A C 1
ATOM 823 O O . LYS A 1 102 ? 9.929 6.387 1.655 1.00 95.94 102 LYS A O 1
ATOM 828 N N . ARG A 1 103 ? 9.366 7.222 3.665 1.00 97.00 103 ARG A N 1
ATOM 829 C CA . ARG A 1 103 ? 8.023 6.626 3.692 1.00 97.00 103 ARG A CA 1
ATOM 830 C C . ARG A 1 103 ? 7.077 7.298 2.691 1.00 97.00 103 ARG A C 1
ATOM 832 O O . ARG A 1 103 ? 7.203 8.485 2.377 1.00 97.00 103 ARG A O 1
ATOM 839 N N . ILE A 1 104 ? 6.156 6.517 2.148 1.00 96.38 104 ILE A N 1
ATOM 840 C CA . ILE A 1 104 ? 5.042 6.926 1.294 1.00 96.38 104 ILE A CA 1
ATOM 841 C C . ILE A 1 104 ? 3.804 6.988 2.189 1.00 96.38 104 ILE A C 1
ATOM 843 O O . ILE A 1 104 ? 3.483 6.011 2.860 1.00 96.38 104 ILE A O 1
ATOM 847 N N . SER A 1 105 ? 3.123 8.132 2.232 1.00 94.94 105 SER A N 1
ATOM 848 C CA . SER A 1 105 ? 1.902 8.270 3.032 1.00 94.94 105 SER A CA 1
ATOM 849 C C . SER A 1 105 ? 0.693 7.665 2.321 1.00 94.94 105 SER A C 1
ATOM 851 O O . SER A 1 105 ? 0.604 7.710 1.087 1.00 94.94 105 SER A O 1
ATOM 853 N N . GLU A 1 106 ? -0.273 7.183 3.104 1.00 94.25 106 GLU A N 1
ATOM 854 C CA . GLU A 1 106 ? -1.560 6.666 2.617 1.00 94.25 106 GLU A CA 1
ATOM 855 C C . GLU A 1 106 ? -2.256 7.608 1.613 1.00 94.25 106 GLU A C 1
ATOM 857 O O . GLU A 1 106 ? -2.715 7.172 0.559 1.00 94.25 106 GLU A O 1
ATOM 862 N N . CYS A 1 107 ? -2.232 8.929 1.847 1.00 90.88 107 CYS A N 1
ATOM 863 C CA . CYS A 1 107 ? -2.916 9.915 0.998 1.00 90.88 107 CYS A CA 1
ATOM 864 C C . CYS A 1 107 ? -2.389 9.950 -0.445 1.00 90.88 107 CYS A C 1
ATOM 866 O O . CYS A 1 107 ? -3.042 10.484 -1.344 1.00 90.88 107 CYS A O 1
ATOM 868 N N . SER A 1 108 ? -1.170 9.453 -0.662 1.00 93.88 108 SER A N 1
ATOM 869 C CA . SER A 1 108 ? -0.556 9.381 -1.986 1.00 93.88 108 SER A CA 1
ATOM 870 C C . SER A 1 108 ? -0.895 8.097 -2.748 1.00 93.88 108 SER A C 1
ATOM 872 O O . SER A 1 108 ? -0.674 8.067 -3.960 1.00 93.88 108 SER A O 1
ATOM 874 N N . LEU A 1 109 ? -1.419 7.081 -2.052 1.00 95.62 109 LEU A N 1
ATOM 875 C CA . LEU A 1 109 ? -1.864 5.799 -2.600 1.00 95.62 109 LEU A CA 1
ATOM 876 C C . LEU A 1 109 ? -3.379 5.784 -2.844 1.00 95.62 109 LEU A C 1
ATOM 878 O O . LEU A 1 109 ? -3.817 5.199 -3.835 1.00 95.62 109 LEU A O 1
ATOM 882 N N . GLY A 1 110 ? -4.147 6.462 -1.983 1.00 95.12 110 GLY A N 1
ATOM 883 C CA . GLY A 1 110 ? -5.611 6.556 -2.020 1.00 95.12 110 GLY A CA 1
ATOM 884 C C . GLY A 1 110 ? -6.242 6.185 -0.673 1.00 95.12 110 GLY A C 1
ATOM 885 O O . GLY A 1 110 ? -5.563 5.638 0.197 1.00 95.12 110 GLY A O 1
ATOM 886 N N . THR A 1 111 ? -7.522 6.506 -0.468 1.00 94.69 111 THR A N 1
ATOM 887 C CA . THR A 1 111 ? -8.194 6.285 0.832 1.00 94.69 111 THR A CA 1
ATOM 888 C C . THR A 1 111 ? -8.341 4.817 1.214 1.00 94.69 111 THR A C 1
ATOM 890 O O . THR A 1 111 ? -8.347 4.508 2.404 1.00 94.69 111 THR A O 1
ATOM 893 N N . ARG A 1 112 ? -8.367 3.908 0.232 1.00 95.69 112 ARG A N 1
ATOM 894 C CA . ARG A 1 112 ? -8.408 2.455 0.451 1.00 95.69 112 ARG A CA 1
ATOM 895 C C . ARG A 1 112 ? -7.196 1.935 1.230 1.00 95.69 112 ARG A C 1
ATOM 897 O O . ARG A 1 112 ? -7.302 0.983 1.991 1.00 95.69 112 ARG A O 1
ATOM 904 N N . TYR A 1 113 ? -6.054 2.596 1.075 1.00 97.00 113 TYR A N 1
ATOM 905 C CA . TYR A 1 113 ? -4.800 2.245 1.745 1.00 97.00 113 TYR A CA 1
ATOM 906 C C . TYR A 1 113 ? -4.558 3.102 2.991 1.00 97.00 113 TYR A C 1
ATOM 908 O O . TYR A 1 113 ? -3.425 3.231 3.447 1.00 97.00 113 TYR A O 1
ATOM 916 N N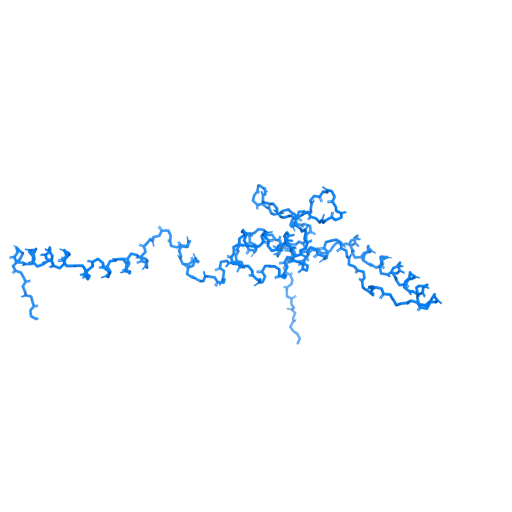 . GLY A 1 114 ? -5.603 3.766 3.488 1.00 95.50 114 GLY A N 1
ATOM 917 C CA . GLY A 1 114 ? -5.548 4.551 4.708 1.00 95.50 114 GLY A CA 1
ATOM 918 C C . GLY A 1 114 ? -5.925 3.744 5.939 1.00 95.50 114 GLY A C 1
ATOM 919 O O . GLY A 1 114 ? -6.662 2.760 5.847 1.00 95.50 114 GLY A O 1
ATOM 920 N N . LYS A 1 115 ? -5.470 4.220 7.102 1.00 95.25 115 LYS A N 1
ATOM 921 C CA . LYS A 1 115 ? -5.771 3.642 8.418 1.00 95.25 115 LYS A CA 1
ATOM 922 C C . LYS A 1 115 ? -7.250 3.300 8.573 1.00 95.25 115 LYS A C 1
ATOM 924 O O . LYS A 1 115 ? -7.595 2.156 8.832 1.00 95.25 115 LYS A O 1
ATOM 929 N N . GLN A 1 116 ? -8.119 4.285 8.349 1.00 93.81 116 GLN A N 1
ATOM 930 C CA . GLN A 1 116 ? -9.557 4.136 8.566 1.00 93.81 116 GLN A CA 1
ATOM 931 C C . GLN A 1 116 ? -10.166 3.007 7.722 1.00 93.81 116 GLN A C 1
ATOM 933 O O . GLN A 1 116 ? -10.959 2.226 8.238 1.00 93.81 116 GLN A O 1
ATOM 938 N N . HIS A 1 117 ? -9.809 2.912 6.437 1.00 94.69 117 HIS A N 1
ATOM 939 C CA . HIS A 1 117 ? -10.354 1.875 5.562 1.00 94.69 117 HIS A CA 1
ATOM 940 C C . HIS A 1 117 ? -9.846 0.486 5.959 1.00 94.69 117 HIS A C 1
ATOM 942 O O . HIS A 1 117 ? -10.629 -0.457 6.030 1.00 94.69 117 HIS A O 1
ATOM 948 N N . LEU A 1 118 ? -8.551 0.369 6.261 1.00 95.44 118 LEU A N 1
ATOM 949 C CA . LEU A 1 118 ? -7.938 -0.904 6.633 1.00 95.44 118 LEU A CA 1
ATOM 950 C C . LEU A 1 118 ? -8.443 -1.408 7.988 1.00 95.44 118 LEU A C 1
ATOM 952 O O . LEU A 1 118 ? -8.833 -2.564 8.094 1.00 95.44 118 LEU A O 1
ATOM 956 N N . GLU A 1 119 ? -8.542 -0.543 8.997 1.00 93.38 119 GLU A N 1
ATOM 957 C CA . GLU A 1 119 ? -9.109 -0.916 10.297 1.00 93.38 119 GLU A CA 1
ATOM 958 C C . GLU A 1 119 ? -10.582 -1.314 10.189 1.00 93.38 119 GLU A C 1
ATOM 960 O O . GLU A 1 119 ? -11.002 -2.300 10.794 1.00 93.38 119 GLU A O 1
ATOM 965 N N . GLN A 1 120 ? -11.363 -0.607 9.366 1.00 90.94 120 GLN A N 1
ATOM 966 C CA . GLN A 1 120 ? -12.736 -1.005 9.066 1.00 90.94 120 GLN A CA 1
ATOM 967 C C . GLN A 1 120 ? -12.779 -2.397 8.414 1.00 90.94 120 GLN A C 1
ATOM 969 O O . GLN A 1 120 ? -13.622 -3.213 8.787 1.00 90.94 120 GLN A O 1
ATOM 974 N N . ALA A 1 121 ? -11.878 -2.682 7.468 1.00 91.88 121 ALA A N 1
ATOM 975 C CA . ALA A 1 121 ? -11.798 -3.975 6.793 1.00 91.88 121 ALA A CA 1
ATOM 976 C C . ALA A 1 121 ? -11.436 -5.111 7.763 1.00 91.88 121 ALA A C 1
ATOM 978 O O . ALA A 1 121 ? -12.036 -6.182 7.699 1.00 91.88 121 ALA A O 1
ATOM 979 N N . PHE A 1 122 ? -10.517 -4.869 8.700 1.00 91.12 122 PHE A N 1
ATOM 980 C CA . PHE A 1 122 ? -10.161 -5.827 9.751 1.00 91.12 122 PHE A CA 1
ATOM 981 C C . PHE A 1 122 ? -11.352 -6.112 10.675 1.00 91.12 122 PHE A C 1
ATOM 983 O O . PHE A 1 122 ? -11.697 -7.266 10.926 1.00 91.12 122 PHE A O 1
ATOM 990 N N . LEU A 1 123 ? -12.059 -5.065 11.109 1.00 86.69 123 LEU A N 1
ATOM 991 C CA . LEU A 1 123 ? -13.239 -5.199 11.963 1.00 86.69 123 LEU A CA 1
ATOM 992 C C . LEU A 1 123 ? -14.386 -5.954 11.281 1.00 86.69 123 LEU A C 1
ATOM 994 O O . LEU A 1 123 ? -15.066 -6.743 11.932 1.00 86.69 123 LEU A O 1
ATOM 998 N N . GLN A 1 124 ? -14.612 -5.748 9.980 1.00 83.88 124 GLN A N 1
ATOM 999 C CA . GLN A 1 124 ? -15.679 -6.442 9.248 1.00 83.88 124 GLN A CA 1
ATOM 1000 C C . GLN A 1 124 ? -15.504 -7.965 9.224 1.00 83.88 124 GLN A C 1
ATOM 1002 O O . GLN A 1 124 ? -16.502 -8.684 9.189 1.00 83.88 124 GLN A O 1
ATOM 1007 N N . LYS A 1 125 ? -14.266 -8.465 9.289 1.00 83.00 125 LYS A N 1
ATOM 1008 C CA . LYS A 1 125 ? -13.992 -9.909 9.349 1.00 83.00 125 LYS A CA 1
ATOM 1009 C C . LYS A 1 125 ? -14.323 -10.524 10.702 1.00 83.00 125 LYS A C 1
ATOM 1011 O O . LYS A 1 125 ? -14.615 -11.714 10.778 1.00 83.00 125 LYS A O 1
ATOM 1016 N N . ASN A 1 126 ? -14.344 -9.711 11.757 1.00 73.75 126 ASN A N 1
ATOM 1017 C CA . ASN A 1 126 ? -14.762 -10.123 13.087 1.00 73.75 126 ASN A CA 1
ATOM 1018 C C . ASN A 1 126 ? -16.043 -9.374 13.505 1.00 73.75 126 ASN A C 1
ATOM 1020 O O . ASN A 1 126 ? -15.983 -8.399 14.263 1.00 73.75 126 ASN A O 1
ATOM 1024 N N . PRO A 1 127 ? -17.232 -9.827 13.063 1.00 67.31 127 PRO A N 1
ATOM 1025 C CA . PRO A 1 127 ? -18.494 -9.136 13.338 1.00 67.31 127 PRO A CA 1
ATOM 1026 C C . PRO A 1 127 ? -18.787 -8.990 14.842 1.00 67.31 127 PRO A C 1
ATOM 1028 O O . PRO A 1 127 ? -19.467 -8.049 15.255 1.00 67.31 127 PRO A O 1
ATOM 1031 N N . MET A 1 128 ? -18.223 -9.866 15.682 1.00 67.69 128 MET A N 1
ATOM 1032 C CA . MET A 1 128 ? -18.331 -9.764 17.140 1.00 67.69 128 MET A CA 1
ATOM 1033 C C . MET A 1 128 ? -17.518 -8.596 17.716 1.00 67.69 128 MET A C 1
ATOM 1035 O O . MET A 1 128 ? -17.958 -7.973 18.684 1.00 67.69 128 MET A O 1
ATOM 1039 N N . ALA A 1 129 ? -16.379 -8.246 17.111 1.00 65.81 129 ALA A N 1
ATOM 1040 C CA . ALA A 1 129 ? -15.584 -7.084 17.511 1.00 65.81 129 ALA A CA 1
ATOM 1041 C C . ALA A 1 129 ? -16.318 -5.764 17.218 1.00 65.81 129 ALA A C 1
ATOM 1043 O O . ALA A 1 129 ? -16.308 -4.851 18.042 1.00 65.81 129 ALA A O 1
ATOM 1044 N N . VAL A 1 130 ? -17.031 -5.678 16.088 1.00 62.75 130 VAL A N 1
ATOM 1045 C CA . VAL A 1 130 ? -17.857 -4.505 15.739 1.00 62.75 130 VAL A CA 1
ATOM 1046 C C . VAL A 1 130 ? -18.963 -4.280 16.768 1.00 62.75 130 VAL A C 1
ATOM 1048 O O . VAL A 1 130 ? -19.184 -3.146 17.202 1.00 62.75 130 VAL A O 1
ATOM 1051 N N . LEU A 1 131 ? -19.639 -5.357 17.184 1.00 60.56 131 LEU A N 1
ATOM 1052 C CA . LEU A 1 131 ? -20.646 -5.295 18.241 1.00 60.56 131 LEU A CA 1
ATOM 1053 C C . LEU A 1 131 ? -20.027 -4.772 19.541 1.00 60.56 131 LEU A C 1
ATOM 1055 O O . LEU A 1 131 ? -20.596 -3.865 20.142 1.00 60.56 131 LEU A O 1
ATOM 1059 N N . TYR A 1 132 ? -18.840 -5.251 19.924 1.00 57.12 132 TYR A N 1
ATOM 1060 C CA . TYR A 1 132 ? -18.124 -4.808 21.126 1.00 57.12 132 TYR A CA 1
ATOM 1061 C C . TYR A 1 132 ? -17.727 -3.319 21.096 1.00 57.12 132 TYR A C 1
ATOM 1063 O O . TYR A 1 132 ? -17.940 -2.610 22.073 1.00 57.12 132 TYR A O 1
ATOM 1071 N N . VAL A 1 133 ? -17.203 -2.808 19.976 1.00 59.41 133 VAL A N 1
ATOM 1072 C CA . VAL A 1 133 ? -16.781 -1.394 19.857 1.00 59.41 133 VAL A CA 1
ATOM 1073 C C . VAL A 1 133 ? -17.985 -0.443 19.844 1.00 59.41 133 VAL A C 1
ATOM 1075 O O . VAL A 1 133 ? -17.977 0.605 20.495 1.00 59.41 133 VAL A O 1
ATOM 1078 N N . ARG A 1 134 ? -19.048 -0.804 19.112 1.00 56.94 134 ARG A N 1
ATOM 1079 C CA . ARG A 1 134 ? -20.248 0.035 18.960 1.00 56.94 134 ARG A CA 1
ATOM 1080 C C . ARG A 1 134 ? -21.141 0.007 20.199 1.00 56.94 134 ARG A C 1
ATOM 1082 O O . ARG A 1 134 ? -21.830 0.986 20.476 1.00 56.94 134 ARG A O 1
ATOM 1089 N N . SER A 1 135 ? -21.094 -1.079 20.966 1.00 50.44 135 SER A N 1
ATOM 1090 C CA . SER A 1 135 ? -21.681 -1.155 22.298 1.00 50.44 135 SER A CA 1
ATOM 1091 C C . SER A 1 135 ? -20.596 -0.973 23.356 1.00 50.44 135 SER A C 1
ATOM 1093 O O . SER A 1 135 ? -20.120 -1.929 23.953 1.00 50.44 135 SER A O 1
ATOM 1095 N N . HIS A 1 136 ? -20.310 0.276 23.731 1.00 55.06 136 HIS A N 1
ATOM 1096 C CA . HIS A 1 136 ? -19.633 0.588 25.005 1.00 55.06 136 HIS A CA 1
ATOM 1097 C C . HIS A 1 136 ? -20.391 0.043 26.256 1.00 55.06 136 HIS A C 1
ATOM 1099 O O . HIS A 1 136 ? -20.089 0.405 27.390 1.00 55.06 136 HIS A O 1
ATOM 1105 N N . LEU A 1 137 ? -21.388 -0.829 26.069 1.00 54.44 137 LEU A N 1
ATOM 1106 C CA . LEU A 1 137 ? -22.230 -1.475 27.055 1.00 54.44 137 LEU A CA 1
ATOM 1107 C C . LEU A 1 137 ? -22.073 -2.994 26.911 1.00 54.44 137 LEU A C 1
ATOM 1109 O O . LEU A 1 137 ? -22.628 -3.628 26.013 1.00 54.44 137 LEU A O 1
ATOM 1113 N N . ARG A 1 138 ? -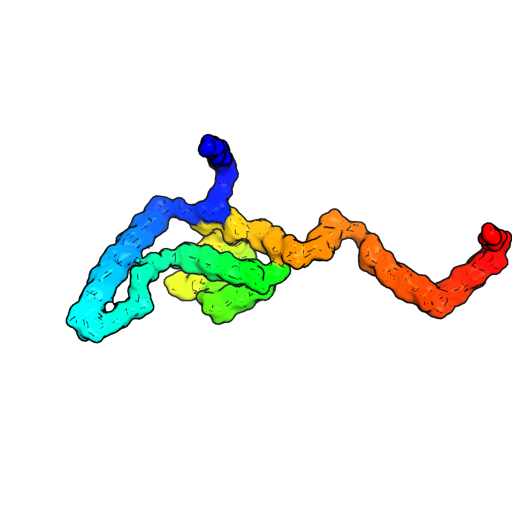21.297 -3.561 27.836 1.00 53.03 138 ARG A N 1
ATOM 1114 C CA . ARG A 1 138 ? -21.183 -4.995 28.117 1.00 53.03 138 ARG A CA 1
ATOM 1115 C C . ARG A 1 138 ? -22.583 -5.599 28.271 1.00 53.03 138 ARG A C 1
ATOM 1117 O O . ARG A 1 138 ? -23.249 -5.354 29.266 1.00 53.03 138 ARG A O 1
ATOM 1124 N N . LEU A 1 139 ? -23.056 -6.359 27.288 1.00 56.09 139 LEU A N 1
ATOM 1125 C CA . LEU A 1 139 ? -24.344 -7.057 27.420 1.00 56.09 139 LEU A CA 1
ATOM 1126 C C . LEU A 1 139 ? -24.247 -8.517 26.979 1.00 56.09 139 LEU A C 1
ATOM 1128 O O . LEU A 1 139 ? -24.701 -9.407 27.690 1.00 56.09 139 LEU A O 1
ATOM 1132 N N . VAL A 1 140 ? -23.557 -8.807 25.873 1.00 55.56 140 VAL A N 1
ATOM 1133 C CA . VAL A 1 140 ? -23.469 -10.184 25.349 1.00 55.56 140 VAL A CA 1
ATOM 1134 C C . VAL A 1 140 ? -22.453 -11.049 26.117 1.00 55.56 140 VAL A C 1
ATOM 1136 O O . VAL A 1 140 ? -22.743 -12.205 26.426 1.00 55.56 140 VAL A O 1
ATOM 1139 N N . LEU A 1 141 ? -21.298 -10.489 26.504 1.00 54.03 141 LEU A N 1
ATOM 1140 C CA . LEU A 1 141 ? -20.321 -11.176 27.371 1.00 54.03 141 LEU A CA 1
ATOM 1141 C C . LEU A 1 141 ? -20.834 -11.338 28.810 1.00 54.03 141 LEU A C 1
ATOM 1143 O O . LEU A 1 141 ? -20.560 -12.355 29.457 1.00 54.03 141 LEU A O 1
ATOM 1147 N N . ASP A 1 142 ? -21.627 -10.374 29.279 1.00 57.66 142 ASP A N 1
ATOM 1148 C CA . ASP A 1 142 ? -22.262 -10.433 30.592 1.00 57.66 142 ASP A CA 1
ATOM 1149 C C . ASP A 1 142 ? -23.359 -11.492 30.615 1.00 57.66 142 ASP A C 1
ATOM 1151 O O . ASP A 1 142 ? -23.454 -12.204 31.600 1.00 57.66 142 ASP A O 1
ATOM 1155 N N . LEU A 1 143 ? -24.127 -11.708 29.541 1.00 60.44 143 LEU A N 1
ATOM 1156 C CA . LEU A 1 143 ? -25.102 -12.804 29.495 1.00 60.44 143 LEU A CA 1
ATOM 1157 C C . LEU A 1 143 ? -24.441 -14.180 29.611 1.00 60.44 143 LEU A C 1
ATOM 1159 O O . LEU A 1 143 ? -24.881 -14.983 30.423 1.00 60.44 143 LEU A O 1
ATOM 1163 N N . GLN A 1 144 ? -23.366 -14.464 28.871 1.00 61.88 144 GLN A N 1
ATOM 1164 C CA . GLN A 1 144 ? -22.682 -15.759 28.998 1.00 61.88 144 GLN A CA 1
ATOM 1165 C C . GLN A 1 144 ? -22.019 -15.941 30.371 1.00 61.88 144 GLN A C 1
ATOM 1167 O O . GLN A 1 144 ? -22.083 -17.029 30.949 1.00 61.88 144 GLN A O 1
ATOM 1172 N N . SER A 1 145 ? -21.414 -14.883 30.914 1.00 67.62 145 SER A N 1
ATOM 1173 C CA . SER A 1 145 ? -20.816 -14.903 32.255 1.00 67.62 145 SER A CA 1
ATOM 1174 C C . SER A 1 145 ? -21.879 -15.010 33.350 1.00 67.62 145 SER A C 1
ATOM 1176 O O . SER A 1 145 ? -21.687 -15.755 34.306 1.00 67.62 145 SER A O 1
ATOM 1178 N N . ASN A 1 146 ? -23.030 -14.360 33.176 1.00 67.19 146 ASN A N 1
ATOM 1179 C CA . ASN A 1 146 ? -24.191 -14.461 34.055 1.00 67.19 146 ASN A CA 1
ATOM 1180 C C . ASN A 1 146 ? -24.823 -15.848 33.975 1.00 67.19 146 ASN A C 1
ATOM 1182 O O . ASN A 1 146 ? -25.112 -16.413 35.017 1.00 67.19 146 ASN A O 1
ATOM 1186 N N . ILE A 1 147 ? -24.968 -16.451 32.791 1.00 70.81 147 ILE A N 1
ATOM 1187 C CA . ILE A 1 147 ? -25.457 -17.831 32.638 1.00 70.81 147 ILE A CA 1
ATOM 1188 C C . ILE A 1 147 ? -24.526 -18.800 33.380 1.00 70.81 147 ILE A C 1
ATOM 1190 O O . ILE A 1 147 ? -24.994 -19.624 34.165 1.00 70.81 147 ILE A O 1
ATOM 1194 N N . LYS A 1 148 ? -23.205 -18.660 33.214 1.00 73.38 148 LYS A N 1
ATOM 1195 C CA . LYS A 1 148 ? -22.212 -19.456 33.959 1.00 73.38 148 LYS A CA 1
ATOM 1196 C C . LYS A 1 148 ? -22.260 -19.191 35.470 1.00 73.38 148 LYS A C 1
ATOM 1198 O O . LYS A 1 148 ? -22.164 -20.128 36.259 1.00 73.38 148 LYS A O 1
ATOM 1203 N N . ALA A 1 149 ? -22.447 -17.940 35.891 1.00 69.12 149 ALA A N 1
ATOM 1204 C CA . ALA A 1 149 ? -22.590 -17.575 37.299 1.00 69.12 149 ALA A CA 1
ATOM 1205 C C . ALA A 1 149 ? -23.885 -18.138 37.910 1.00 69.12 149 ALA A C 1
ATOM 1207 O O . ALA A 1 149 ? -23.852 -18.652 39.030 1.00 69.12 149 ALA A O 1
ATOM 1208 N N . MET A 1 150 ? -24.991 -18.119 37.157 1.00 68.00 150 MET A N 1
ATOM 1209 C CA . MET A 1 150 ? -26.290 -18.693 37.520 1.00 68.00 150 MET A CA 1
ATOM 1210 C C . MET A 1 150 ? -26.229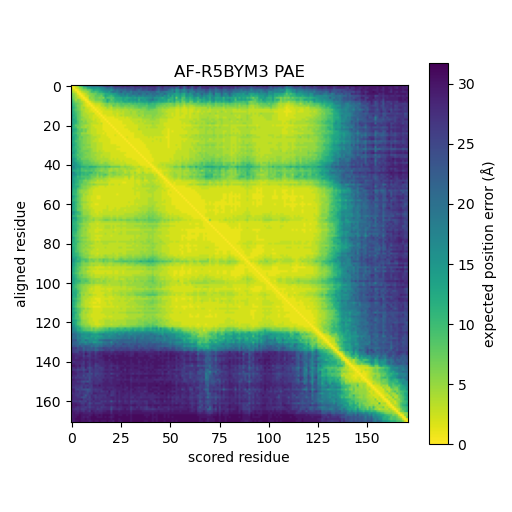 -20.213 37.663 1.00 68.00 150 MET A C 1
ATOM 1212 O O . MET A 1 150 ? -26.873 -20.772 38.548 1.00 68.00 150 MET A O 1
ATOM 1216 N N . GLN A 1 151 ? -25.416 -20.877 36.841 1.00 70.88 151 GLN A N 1
ATOM 1217 C CA . GLN A 1 151 ? -25.143 -22.312 36.943 1.00 70.88 151 GLN A CA 1
ATOM 1218 C C . GLN A 1 151 ? -24.215 -22.670 38.118 1.00 70.88 151 GLN A C 1
ATOM 1220 O O . GLN A 1 151 ? -24.069 -23.847 38.451 1.00 70.88 151 GLN A O 1
ATOM 1225 N N . SER A 1 152 ? -23.597 -21.690 38.789 1.00 78.25 152 SER A N 1
ATOM 1226 C CA . SER A 1 152 ? -22.741 -21.961 39.944 1.00 78.25 152 SER A CA 1
ATOM 1227 C C . SER A 1 152 ? -23.558 -22.369 41.182 1.00 78.25 152 SER A C 1
ATOM 1229 O O . SER A 1 152 ? -24.566 -21.753 41.543 1.00 78.25 152 SER A O 1
ATOM 1231 N N . SER A 1 153 ? -23.073 -23.380 41.910 1.00 72.81 153 SER A N 1
ATOM 1232 C CA . SER A 1 153 ? -23.695 -23.877 43.153 1.00 72.81 153 SER A CA 1
ATOM 1233 C C . SER A 1 153 ? -23.846 -22.795 44.239 1.00 72.81 153 SER A C 1
ATOM 1235 O O . SER A 1 153 ? -24.774 -22.830 45.051 1.00 72.81 153 SER A O 1
ATOM 1237 N N . ALA A 1 154 ? -22.948 -21.805 44.280 1.00 72.56 154 ALA A N 1
ATOM 1238 C CA . ALA A 1 154 ? -23.022 -20.698 45.235 1.00 72.56 154 ALA A CA 1
ATOM 1239 C C . ALA A 1 154 ? -24.181 -19.737 44.921 1.00 72.56 154 ALA A C 1
ATOM 1241 O O . ALA A 1 154 ? -24.913 -19.343 45.830 1.00 72.56 154 ALA A O 1
ATOM 1242 N N . TYR A 1 155 ? -24.386 -19.408 43.643 1.00 69.69 155 TYR A N 1
ATOM 1243 C CA . TYR A 1 155 ? -25.493 -18.562 43.205 1.00 69.69 155 TYR A CA 1
ATOM 1244 C C . TYR A 1 155 ? -26.843 -19.255 43.426 1.00 69.69 155 TYR A C 1
ATOM 1246 O O . TYR A 1 155 ? -27.731 -18.671 44.042 1.00 69.69 155 TYR A O 1
ATOM 1254 N N . ALA A 1 156 ? -26.960 -20.538 43.063 1.00 64.94 156 ALA A N 1
ATOM 1255 C CA . ALA A 1 156 ? -28.162 -21.336 43.311 1.00 64.94 156 ALA A CA 1
ATOM 1256 C C . ALA A 1 156 ? -28.535 -21.409 44.807 1.00 64.94 156 ALA A C 1
ATOM 1258 O O . ALA A 1 156 ? -29.710 -21.311 45.164 1.00 64.94 156 ALA A O 1
ATOM 1259 N N . ARG A 1 157 ? -27.542 -21.534 45.704 1.00 71.31 157 ARG A N 1
ATOM 1260 C CA . ARG A 1 157 ? -27.757 -21.484 47.162 1.00 71.31 157 ARG A CA 1
ATOM 1261 C C . ARG A 1 157 ? -28.241 -20.112 47.629 1.00 71.31 157 ARG A C 1
ATOM 1263 O O . ARG A 1 157 ? -29.190 -20.048 48.405 1.00 71.31 157 ARG A O 1
ATOM 1270 N N . ARG A 1 158 ? -27.632 -19.024 47.144 1.00 67.12 158 ARG A N 1
ATOM 1271 C CA . ARG A 1 158 ? -28.033 -17.653 47.503 1.00 67.12 158 ARG A CA 1
ATOM 1272 C C . ARG A 1 158 ? -29.449 -17.327 47.037 1.00 67.12 158 ARG A C 1
ATOM 1274 O O . ARG A 1 158 ? -30.211 -16.817 47.847 1.00 67.12 158 ARG A O 1
ATOM 1281 N N . VAL A 1 159 ? -29.809 -17.687 45.803 1.00 67.12 159 VAL A N 1
ATOM 1282 C CA . VAL A 1 159 ? -31.162 -17.491 45.252 1.00 67.12 159 VAL A CA 1
ATOM 1283 C C . VAL A 1 159 ? -32.208 -18.289 46.040 1.00 67.12 159 VAL A C 1
ATOM 1285 O O . VAL A 1 159 ? -33.259 -17.757 46.387 1.00 67.12 159 VAL A O 1
ATOM 1288 N N . LYS A 1 160 ? -31.912 -19.544 46.409 1.00 64.31 160 LYS A N 1
ATOM 1289 C CA . LYS A 1 160 ? -32.800 -20.340 47.277 1.00 64.31 160 LYS A CA 1
ATOM 1290 C C . LYS A 1 160 ? -33.012 -19.683 48.644 1.00 64.31 160 LYS A C 1
ATOM 1292 O O . LYS A 1 160 ? -34.148 -19.577 49.090 1.00 64.31 160 LYS A O 1
ATOM 1297 N N . ILE A 1 161 ? -31.942 -19.214 49.291 1.00 61.84 161 ILE A N 1
ATOM 1298 C CA . ILE A 1 161 ? -32.023 -18.542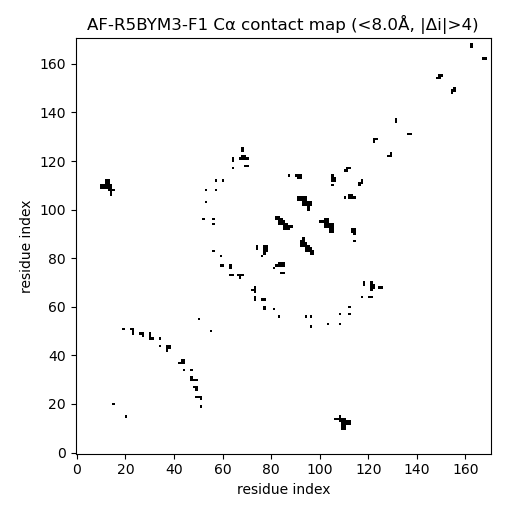 50.600 1.00 61.84 161 ILE A CA 1
ATOM 1299 C C . ILE A 1 161 ? -32.831 -17.245 50.502 1.00 61.84 161 ILE A C 1
ATOM 1301 O O . ILE A 1 161 ? -33.635 -16.963 51.389 1.00 61.84 161 ILE A O 1
ATOM 1305 N N . THR A 1 162 ? -32.647 -16.461 49.436 1.00 61.75 162 THR A N 1
ATOM 1306 C CA . THR A 1 162 ? -33.424 -15.233 49.233 1.00 61.75 162 THR A CA 1
ATOM 1307 C C . THR A 1 162 ? -34.897 -15.531 48.986 1.00 61.75 162 THR A C 1
ATOM 1309 O O . THR A 1 162 ? -35.718 -14.901 49.636 1.00 61.75 162 THR A O 1
ATOM 1312 N N . ASN A 1 163 ? -35.240 -16.537 48.175 1.00 60.66 163 ASN A N 1
ATOM 1313 C CA . ASN A 1 163 ? -36.635 -16.902 47.891 1.00 60.66 163 ASN A CA 1
ATOM 1314 C C . ASN A 1 163 ? -37.375 -17.431 49.131 1.00 60.66 163 ASN A C 1
ATOM 1316 O O . ASN A 1 163 ? -38.548 -17.127 49.332 1.00 60.66 163 ASN A O 1
ATOM 1320 N N . ILE A 1 164 ? -36.678 -18.171 50.002 1.00 62.44 164 ILE A N 1
ATOM 1321 C CA . ILE A 1 164 ? -37.214 -18.612 51.301 1.00 62.44 164 ILE A CA 1
ATOM 1322 C C . ILE A 1 164 ? -37.441 -17.411 52.231 1.00 62.44 164 ILE A C 1
ATOM 1324 O O . ILE A 1 164 ? -38.423 -17.376 52.967 1.00 62.44 164 ILE A O 1
ATOM 1328 N N . ARG A 1 165 ? -36.556 -16.406 52.182 1.00 57.88 165 ARG A N 1
ATOM 1329 C CA . ARG A 1 165 ? -36.689 -15.162 52.954 1.00 57.88 165 ARG A CA 1
ATOM 1330 C C . ARG A 1 165 ? -37.798 -14.239 52.446 1.00 57.88 165 ARG A C 1
ATOM 1332 O O . ARG A 1 165 ? -38.348 -13.502 53.256 1.00 57.88 165 ARG A O 1
ATOM 1339 N N . SER A 1 166 ? -38.099 -14.244 51.147 1.00 53.09 166 SER A N 1
ATOM 1340 C CA . SER A 1 166 ? -39.073 -13.334 50.526 1.00 53.09 166 SER A CA 1
ATOM 1341 C C . SER A 1 166 ? -40.466 -13.934 50.296 1.00 53.09 166 SER A C 1
ATOM 1343 O O . SER A 1 166 ? -41.363 -13.202 49.896 1.00 53.09 166 SER A O 1
ATOM 1345 N N . GLY A 1 167 ? -40.686 -15.221 50.588 1.00 55.59 167 GLY A N 1
ATOM 1346 C CA . GLY A 1 167 ? -42.031 -15.785 50.765 1.00 55.59 167 GLY A CA 1
ATOM 1347 C C . GLY A 1 167 ? -42.946 -15.776 49.535 1.00 55.59 167 GLY A C 1
ATOM 1348 O O . GLY A 1 167 ? -44.162 -15.732 49.697 1.00 55.59 167 GLY A O 1
ATOM 1349 N N . THR A 1 168 ? -42.409 -15.831 48.317 1.00 45.88 168 THR A N 1
ATOM 1350 C CA . THR A 1 168 ? -43.223 -15.903 47.094 1.00 45.88 168 THR A CA 1
ATOM 1351 C C . THR A 1 168 ? -42.809 -17.084 46.221 1.00 45.88 168 THR A C 1
ATOM 1353 O O . THR A 1 168 ? -41.777 -17.071 45.555 1.00 45.88 168 THR A O 1
ATOM 1356 N N . TRP A 1 169 ? -43.651 -18.119 46.213 1.00 42.12 169 TRP A N 1
ATOM 1357 C CA . TRP A 1 169 ? -43.717 -19.107 45.139 1.00 42.12 169 TRP A CA 1
ATOM 1358 C C . TRP A 1 169 ? -44.981 -18.791 44.342 1.00 42.12 169 TRP A C 1
ATOM 1360 O O . TRP A 1 169 ? -46.081 -18.919 44.875 1.00 42.12 169 TRP A O 1
ATOM 1370 N N . GLN A 1 170 ? -44.835 -18.331 43.102 1.00 39.16 170 GLN A N 1
ATOM 1371 C CA . GLN A 1 170 ? -45.933 -18.384 42.141 1.00 39.16 170 GLN A CA 1
ATOM 1372 C C . GLN A 1 170 ? -45.735 -19.651 41.309 1.00 39.16 170 GLN A C 1
ATOM 1374 O O . GLN A 1 170 ? -44.676 -19.843 40.712 1.00 39.16 170 GLN A O 1
ATOM 1379 N N . THR A 1 171 ? -46.729 -20.531 41.423 1.00 40.88 171 THR A N 1
ATOM 1380 C CA . THR A 1 171 ? -46.962 -21.759 40.649 1.00 40.88 171 THR A CA 1
ATOM 1381 C C . THR A 1 171 ? -47.101 -21.491 39.164 1.00 40.88 171 THR A C 1
ATOM 1383 O O . THR A 1 171 ? -47.723 -20.454 38.838 1.00 40.88 171 THR A O 1
#